Protein AF-A0AAV5NZF9-F1 (afdb_monomer)

Secondary structure (DSSP, 8-state):
---------------------------HHHHHHHHHHHHHHHHHHHHHHHHHHHHHHTTTSS---HHHHHHHHHHHHHHHHHHHHHHHHHHHHTT--S--HHHHHHHHHHHHHHHHHHHHHHHHHH--TTS---HHHHHHHHHHHHHHHHHHHHHHHHHHHHHHHHHHHHHTT--

Nearest PDB structures (foldseek):
  1i6z-assembly1_A  TM=3.690E-01  e=2.257E+00  Mus musculus
  6ixe-assembly1_A  TM=2.638E-01  e=2.014E+00  Homo sapiens
  6ixf-assembly1_A  TM=2.505E-01  e=5.611E+00  Homo sapiens

Sequence (175 aa):
MGDETNGSQNRKQKKGTPILRRYRGNSLPLLYKVILIYGVTLLVLVSLGRYFVAERGQDTQDSLPVLDLKVSLAGKMATNRARLQLMKSKLIAVEWRAHNRRYQTLLDQIDEKIDYYDMSIDEIKNINVLGSYTPEEMKALRAALNESLRSEVEYEDILNEYQMLVLKLMLNVDR

Mean predicted aligned error: 17.25 Å

Foldseek 3Di:
DDDDDDDDDDDDDDDDDDDDPPPDDDCVVVVVVVVVVVVVVVVVVVVVVVVVCVVVVVVPPPADQLVVLLVLLLVLLVVLLVLLVVLLVLLVVLVPPDDPPVSVVSNVVSVVSNVVSVVVSVVSVPPDSVDPDDPVRSVVSRVVSVVSSVVSVVCVVVSVVVSVVSVVVSVVVVD

pLDDT: mean 73.99, std 18.87, range [31.34, 94.88]

Solvent-accessible surface area (backbone atoms only — not comparable to full-atom values): 10575 Å² total; per-residue (Å²): 140,83,82,88,80,86,79,88,87,89,79,88,81,94,83,89,80,82,88,80,83,78,82,76,88,76,57,68,70,54,52,52,52,52,54,49,53,52,50,52,52,49,51,50,51,51,50,50,51,51,47,54,47,50,68,56,39,73,79,60,74,87,63,77,54,61,67,57,42,43,52,50,36,40,53,49,48,51,50,54,39,52,51,47,52,53,50,51,51,53,57,57,74,63,60,68,75,82,82,56,64,69,56,55,52,50,50,52,53,48,49,55,51,39,55,50,39,58,53,50,40,51,54,53,70,65,59,63,87,86,53,96,65,53,75,66,55,50,50,52,51,40,51,53,46,50,52,52,39,50,51,58,56,60,45,47,60,52,51,52,52,51,50,51,50,52,51,49,62,62,58,65,68,82,113

Organism: NCBI:txid104609

Structure (mmCIF, N/CA/C/O backbone):
data_AF-A0AAV5NZF9-F1
#
_entry.id   AF-A0AAV5NZF9-F1
#
loop_
_atom_site.group_PDB
_atom_site.id
_atom_site.type_symbol
_atom_site.label_atom_id
_atom_site.label_alt_id
_atom_site.label_comp_id
_atom_site.label_asym_id
_atom_site.label_entity_id
_atom_site.label_seq_id
_atom_site.pdbx_PDB_ins_code
_atom_site.Cartn_x
_atom_site.Cartn_y
_atom_site.Cartn_z
_atom_site.occupancy
_atom_site.B_iso_or_equiv
_atom_site.auth_seq_id
_atom_site.auth_comp_id
_atom_site.auth_asym_id
_atom_site.auth_atom_id
_atom_site.pdbx_PDB_model_num
ATOM 1 N N . MET A 1 1 ? -77.909 47.775 108.881 1.00 38.50 1 MET A N 1
ATOM 2 C CA . MET A 1 1 ? -77.822 46.756 107.812 1.00 38.50 1 MET A CA 1
ATOM 3 C C . MET A 1 1 ? -78.037 47.495 106.503 1.00 38.50 1 MET A C 1
ATOM 5 O O . MET A 1 1 ? -79.149 47.932 106.279 1.00 38.50 1 MET A O 1
ATOM 9 N N . GLY A 1 2 ? -77.050 47.793 105.673 1.00 37.19 2 GLY A N 1
ATOM 10 C CA . GLY A 1 2 ? -75.672 47.318 105.596 1.00 37.19 2 GLY A CA 1
ATOM 11 C C . GLY A 1 2 ? -75.266 47.386 104.123 1.00 37.19 2 GLY A C 1
ATOM 12 O O . GLY A 1 2 ? -75.527 46.440 103.397 1.00 37.19 2 GLY A O 1
ATOM 13 N N . ASP A 1 3 ? -74.712 48.541 103.764 1.00 33.53 3 ASP A N 1
ATOM 14 C CA . ASP A 1 3 ? -73.947 48.950 102.580 1.00 33.53 3 ASP A CA 1
ATOM 15 C C . ASP A 1 3 ? -74.489 48.900 101.139 1.00 33.53 3 ASP A C 1
ATOM 17 O O . ASP A 1 3 ? -74.788 47.873 100.532 1.00 33.53 3 ASP A O 1
ATOM 21 N N . GLU A 1 4 ? -74.461 50.117 100.590 1.00 42.12 4 GLU A N 1
ATOM 22 C CA . GLU A 1 4 ? -74.357 50.541 99.204 1.00 42.12 4 GLU A CA 1
ATOM 23 C C . GLU A 1 4 ? -72.967 50.209 98.620 1.00 42.12 4 GLU A C 1
ATOM 25 O O . GLU A 1 4 ? -71.957 50.287 99.313 1.00 42.12 4 GLU A O 1
ATOM 30 N N . THR A 1 5 ? -72.888 49.931 97.315 1.00 38.53 5 THR A N 1
ATOM 31 C CA . THR A 1 5 ? -72.182 50.753 96.299 1.00 38.53 5 THR A CA 1
ATOM 32 C C . THR A 1 5 ? -71.803 49.941 95.052 1.00 38.53 5 THR A C 1
ATOM 34 O O . THR A 1 5 ? -71.210 48.876 95.140 1.00 38.53 5 THR A O 1
ATOM 37 N N . ASN A 1 6 ? -72.147 50.527 93.894 1.00 32.97 6 ASN A N 1
ATOM 38 C CA . ASN A 1 6 ? -71.372 50.662 92.646 1.00 32.97 6 ASN A CA 1
ATOM 39 C C . ASN A 1 6 ? -70.710 49.411 92.025 1.00 32.97 6 ASN A C 1
ATOM 41 O O . ASN A 1 6 ? -69.975 48.673 92.651 1.00 32.97 6 ASN A O 1
ATOM 45 N N . GLY A 1 7 ? -70.783 49.144 90.726 1.00 31.34 7 GLY A N 1
ATOM 46 C CA . GLY A 1 7 ? -71.140 49.981 89.595 1.00 31.34 7 GLY A CA 1
ATOM 47 C C . GLY A 1 7 ? -70.378 49.474 88.362 1.00 31.34 7 GLY A C 1
ATOM 48 O O . GLY A 1 7 ? -69.175 49.282 88.415 1.00 31.34 7 GLY A O 1
ATOM 49 N N . SER A 1 8 ? -71.114 49.296 87.264 1.00 36.28 8 SER A N 1
ATOM 50 C CA . SER A 1 8 ? -70.722 49.520 85.862 1.00 36.28 8 SER A CA 1
ATOM 51 C C . SER A 1 8 ? -69.544 48.768 85.190 1.00 36.28 8 SER A C 1
ATOM 53 O O . SER A 1 8 ? -68.394 48.814 85.598 1.00 36.28 8 SER A O 1
ATOM 55 N N . GLN A 1 9 ? -69.879 48.271 83.988 1.00 37.03 9 GLN A N 1
ATOM 56 C CA . GLN A 1 9 ? -69.046 47.943 82.813 1.00 37.03 9 GLN A CA 1
ATOM 57 C C . GLN A 1 9 ? -68.316 46.592 82.764 1.00 37.03 9 GLN A C 1
ATOM 59 O O . GLN A 1 9 ? -67.135 46.480 83.066 1.00 37.03 9 GLN A O 1
ATOM 64 N N . ASN A 1 10 ? -68.984 45.587 82.181 1.00 34.16 10 ASN A N 1
ATOM 65 C CA . ASN A 1 10 ? -68.339 44.361 81.707 1.00 34.16 10 ASN A CA 1
ATOM 66 C C . ASN A 1 10 ? -68.467 44.268 80.174 1.00 34.16 10 ASN A C 1
ATOM 68 O O . ASN A 1 10 ? -69.551 44.047 79.631 1.00 34.16 10 ASN A O 1
ATOM 72 N N . ARG A 1 11 ? -67.364 44.519 79.456 1.00 36.69 11 ARG A N 1
ATOM 73 C CA . ARG A 1 11 ? -67.306 44.580 77.986 1.00 36.69 11 ARG A CA 1
ATOM 74 C C . ARG A 1 11 ? -66.316 43.532 77.463 1.00 36.69 11 ARG A C 1
ATOM 76 O O . ARG A 1 11 ? -65.128 43.695 77.683 1.00 36.69 11 ARG A O 1
ATOM 83 N N . LYS A 1 12 ? -66.832 42.590 76.647 1.00 39.41 12 LYS A N 1
ATOM 84 C CA . LYS A 1 12 ? -66.149 41.814 75.571 1.00 39.41 12 LYS A CA 1
ATOM 85 C C . LYS A 1 12 ? -65.027 40.858 76.055 1.00 39.41 12 LYS A C 1
ATOM 87 O O . LYS A 1 12 ? -64.111 41.270 76.732 1.00 39.41 12 LYS A O 1
ATOM 92 N N . GLN A 1 13 ? -64.971 39.569 75.708 1.00 37.31 13 GLN A N 1
ATOM 93 C CA . GLN A 1 13 ? -64.860 39.007 74.357 1.00 37.31 13 GLN A CA 1
ATOM 94 C C . GLN A 1 13 ? -64.845 37.461 74.453 1.00 37.31 13 GLN A C 1
ATOM 96 O O . GLN A 1 13 ? -64.130 36.898 75.276 1.00 37.31 13 GLN A O 1
ATOM 101 N N . LYS A 1 14 ? -65.588 36.771 73.576 1.00 47.78 14 LYS A N 1
ATOM 102 C CA . LYS A 1 14 ? -65.471 35.323 73.307 1.00 47.78 14 LYS A CA 1
ATOM 103 C C . LYS A 1 14 ? -64.068 34.986 72.782 1.00 47.78 14 LYS A C 1
ATOM 105 O O . LYS A 1 14 ? -63.654 35.634 71.823 1.00 47.78 14 LYS A O 1
ATOM 110 N N . LYS A 1 15 ? -63.410 33.939 73.302 1.00 40.38 15 LYS A N 1
ATOM 111 C CA . LYS A 1 15 ? -62.408 33.109 72.589 1.00 40.38 15 LYS A CA 1
ATOM 112 C C . LYS A 1 15 ? -61.975 31.910 73.444 1.00 40.38 15 LYS A C 1
ATOM 114 O O . LYS A 1 15 ? -61.612 32.093 74.598 1.00 40.38 15 LYS A O 1
ATOM 119 N N . GLY A 1 16 ? -61.970 30.711 72.857 1.00 33.97 16 GLY A N 1
ATOM 120 C CA . GLY A 1 16 ? -61.411 29.512 73.489 1.00 33.97 16 GLY A CA 1
ATOM 121 C C . GLY A 1 16 ? -61.795 28.200 72.799 1.00 33.97 16 GLY A C 1
ATOM 122 O O . GLY A 1 16 ? -62.545 27.415 73.361 1.00 33.97 16 GLY A O 1
ATOM 123 N N . THR A 1 17 ? -61.282 27.962 71.591 1.00 41.59 17 THR A N 1
ATOM 124 C CA . THR A 1 17 ? -61.258 26.654 70.896 1.00 41.59 17 THR A CA 1
ATOM 125 C C . THR A 1 17 ? -59.810 26.350 70.454 1.00 41.59 17 THR A C 1
ATOM 127 O O . THR A 1 17 ? -58.981 27.261 70.457 1.00 41.59 17 THR A O 1
ATOM 130 N N . PRO A 1 18 ? -59.444 25.077 70.205 1.00 46.81 18 PRO A N 1
ATOM 131 C CA . PRO A 1 18 ? -58.384 24.408 70.962 1.00 46.81 18 PRO A CA 1
ATOM 132 C C . PRO A 1 18 ? -56.968 24.472 70.360 1.00 46.81 18 PRO A C 1
ATOM 134 O O . PRO A 1 18 ? -56.766 24.581 69.157 1.00 46.81 18 PRO A O 1
ATOM 137 N N . ILE A 1 19 ? -56.001 24.353 71.275 1.00 49.16 19 ILE A N 1
ATOM 138 C CA . ILE A 1 19 ? -54.644 23.777 71.194 1.00 49.16 19 ILE A CA 1
ATOM 139 C C . ILE A 1 19 ? -54.083 23.540 69.775 1.00 49.16 19 ILE A C 1
ATOM 141 O O . ILE A 1 19 ? -54.213 22.463 69.194 1.00 49.16 19 ILE A O 1
ATOM 145 N N . LEU A 1 20 ? -53.310 24.514 69.286 1.00 40.50 20 LEU A N 1
ATOM 146 C CA . LEU A 1 20 ? -52.296 24.305 68.251 1.00 40.50 20 LEU A CA 1
ATOM 147 C C . LEU A 1 20 ? -51.091 23.570 68.859 1.00 40.50 20 LEU A C 1
ATOM 149 O O . LEU A 1 20 ? -50.318 24.146 69.630 1.00 40.50 20 LEU A O 1
ATOM 153 N N . ARG A 1 21 ? -50.895 22.302 68.475 1.00 43.53 21 ARG A N 1
ATOM 154 C CA . ARG A 1 21 ? -49.608 21.607 68.627 1.00 43.53 21 ARG A CA 1
ATOM 155 C C . ARG A 1 21 ? -48.539 22.400 67.873 1.00 43.53 21 ARG A C 1
ATOM 157 O O . ARG A 1 21 ? -48.476 22.364 66.648 1.00 43.53 21 ARG A O 1
ATOM 164 N N . ARG A 1 22 ? -47.664 23.086 68.608 1.00 40.59 22 ARG A N 1
ATOM 165 C CA . ARG A 1 22 ? -46.382 23.556 68.072 1.00 40.59 22 ARG A CA 1
ATOM 166 C C . ARG A 1 22 ? -45.517 22.334 67.763 1.00 40.59 22 ARG A C 1
ATOM 168 O O . ARG A 1 22 ? -44.971 21.721 68.676 1.00 40.59 22 ARG A O 1
ATOM 175 N N . TYR A 1 23 ? -45.381 21.999 66.483 1.00 41.06 23 TYR A N 1
ATOM 176 C CA . TYR A 1 23 ? -44.312 21.125 66.005 1.00 41.06 23 TYR A CA 1
ATOM 177 C C . TYR A 1 23 ? -43.002 21.920 66.088 1.00 41.06 23 TYR A C 1
ATOM 179 O O . TYR A 1 23 ? -42.728 22.804 65.278 1.00 41.06 23 TYR A O 1
ATOM 187 N N . ARG A 1 24 ? -42.241 21.680 67.157 1.00 42.28 24 ARG A N 1
ATOM 188 C CA . ARG A 1 24 ? -40.919 22.266 67.393 1.00 42.28 24 ARG A CA 1
ATOM 189 C C . ARG A 1 24 ? -39.928 21.557 66.465 1.00 42.28 24 ARG A C 1
ATOM 191 O O . ARG A 1 24 ? -39.859 20.331 66.462 1.00 42.28 24 ARG A O 1
ATOM 198 N N . GLY A 1 25 ? -39.239 22.333 65.630 1.00 52.91 25 GLY A N 1
ATOM 199 C CA . GLY A 1 25 ? -38.381 21.841 64.555 1.00 52.91 25 GLY A CA 1
ATOM 200 C C . GLY A 1 25 ? -37.237 20.948 65.037 1.00 52.91 25 GLY A C 1
ATOM 201 O O . GLY A 1 25 ? -36.477 21.339 65.915 1.00 52.91 25 GLY A O 1
ATOM 202 N N . ASN A 1 26 ? -37.113 19.778 64.405 1.00 49.84 26 ASN A N 1
ATOM 203 C CA . ASN A 1 26 ? -36.006 18.827 64.570 1.00 49.84 26 ASN A CA 1
ATOM 204 C C . ASN A 1 26 ? -35.483 18.287 63.214 1.00 49.84 26 ASN A C 1
ATOM 206 O O . ASN A 1 26 ? -34.750 17.302 63.179 1.00 49.84 26 ASN A O 1
ATOM 210 N N . SER A 1 27 ? -35.850 18.899 62.078 1.00 55.56 27 SER A N 1
ATOM 211 C CA . SER A 1 27 ? -35.559 18.376 60.727 1.00 55.56 27 SER A CA 1
ATOM 212 C C . SER A 1 27 ? -34.232 18.843 60.112 1.00 55.56 27 SER A C 1
ATOM 214 O O . SER A 1 27 ? -33.746 18.203 59.183 1.00 55.56 27 SER A O 1
ATOM 216 N N . LEU A 1 28 ? -33.611 19.907 60.632 1.00 55.53 28 LEU A N 1
ATOM 217 C CA . LEU A 1 28 ? -32.326 20.434 60.144 1.00 55.53 28 LEU A CA 1
ATOM 218 C C . LEU A 1 28 ? -31.163 19.415 60.173 1.00 55.53 28 LEU A C 1
ATOM 220 O O . LEU A 1 28 ? -30.485 19.279 59.153 1.00 55.53 28 LEU A O 1
ATOM 224 N N . PRO A 1 29 ? -30.930 18.645 61.259 1.00 65.06 29 PRO A N 1
ATOM 225 C CA . PRO A 1 29 ? -29.827 17.680 61.284 1.00 65.06 29 PRO A CA 1
ATOM 226 C C . PRO A 1 29 ? -30.087 16.451 60.399 1.00 65.06 29 PRO A C 1
ATOM 228 O O . PRO A 1 29 ? -29.142 15.805 59.952 1.00 65.06 29 PRO A O 1
ATOM 231 N N . LEU A 1 30 ? -31.354 16.123 60.130 1.00 67.19 30 LEU A N 1
ATOM 232 C CA . LEU A 1 30 ? -31.745 15.020 59.247 1.00 67.19 30 LEU A CA 1
ATOM 233 C C . LEU A 1 30 ? -31.556 15.393 57.774 1.00 67.19 30 LEU A C 1
ATOM 235 O O . LEU A 1 30 ? -30.960 14.622 57.029 1.00 67.19 30 LEU A O 1
ATOM 239 N N . LEU A 1 31 ? -31.975 16.597 57.376 1.00 72.69 31 LEU A N 1
ATOM 240 C CA . LEU A 1 31 ? -31.772 17.122 56.023 1.00 72.69 31 LEU A CA 1
ATOM 241 C C . LEU A 1 31 ? -30.288 17.186 55.648 1.00 72.69 31 LEU A C 1
ATOM 243 O O . LEU A 1 31 ? -29.913 16.738 54.569 1.00 72.69 31 LEU A O 1
ATOM 247 N N . TYR A 1 32 ? -29.435 17.663 56.559 1.00 76.75 32 TYR A N 1
ATOM 248 C CA . TYR A 1 32 ? -27.990 17.712 56.330 1.00 76.75 32 TYR A CA 1
ATOM 249 C C . TYR A 1 32 ? -27.381 16.318 56.116 1.00 76.75 32 TYR A C 1
ATOM 251 O O . TYR A 1 32 ? -26.610 16.122 55.180 1.00 76.75 32 TYR A O 1
ATOM 259 N N . LYS A 1 33 ? -27.772 15.321 56.923 1.00 77.75 33 LYS A N 1
ATOM 260 C CA . LYS A 1 33 ? -27.321 13.928 56.750 1.00 77.75 33 LYS A CA 1
ATOM 261 C C . LYS A 1 33 ? -27.752 13.347 55.406 1.00 77.75 33 LYS A C 1
ATOM 263 O O . LYS A 1 33 ? -26.959 12.677 54.755 1.00 77.75 33 LYS A O 1
ATOM 268 N N . VAL A 1 34 ? -28.984 13.625 54.985 1.00 81.62 34 VAL A N 1
ATOM 269 C CA . VAL A 1 34 ? -29.518 13.164 53.698 1.00 81.62 34 VAL A CA 1
ATOM 270 C C . VAL A 1 34 ? -28.737 13.784 52.536 1.00 81.62 34 VAL A C 1
ATOM 272 O O . VAL A 1 34 ? -28.271 13.056 51.664 1.00 81.62 34 VAL A O 1
ATOM 275 N N . ILE A 1 35 ? -28.511 15.101 52.557 1.00 82.81 35 ILE A N 1
ATOM 276 C CA . ILE A 1 35 ? -27.721 15.804 51.532 1.00 82.81 35 ILE A CA 1
ATOM 277 C C . ILE A 1 35 ? -26.289 15.259 51.473 1.00 82.81 35 ILE A C 1
ATOM 279 O O . ILE A 1 35 ? -25.756 15.061 50.385 1.00 82.81 35 ILE A O 1
ATOM 283 N N . LEU A 1 36 ? -25.679 14.969 52.623 1.00 83.69 36 LEU A N 1
ATOM 284 C CA . LEU A 1 36 ? -24.318 14.441 52.693 1.00 83.69 36 LEU A CA 1
ATOM 285 C C . LEU A 1 36 ? -24.227 13.030 52.091 1.00 83.69 36 LEU A C 1
ATOM 287 O O . LEU A 1 36 ? -23.329 12.767 51.296 1.00 83.69 36 LEU A O 1
ATOM 291 N N . ILE A 1 37 ? -25.189 12.148 52.382 1.00 84.44 37 ILE A N 1
ATOM 292 C CA . ILE A 1 37 ? -25.247 10.797 51.795 1.00 84.44 37 ILE A CA 1
ATOM 293 C C . ILE A 1 37 ? -25.433 10.867 50.273 1.00 84.44 37 ILE A C 1
ATOM 295 O O . ILE A 1 37 ? -24.728 10.177 49.532 1.00 84.44 37 ILE A O 1
ATOM 299 N N . TYR A 1 38 ? -26.336 11.723 49.787 1.00 85.81 38 TYR A N 1
ATOM 300 C CA . TYR A 1 38 ? -26.537 11.907 48.347 1.00 85.81 38 TYR A CA 1
ATOM 301 C C . TYR A 1 38 ? -25.319 12.539 47.661 1.00 85.81 38 TYR A C 1
ATOM 303 O O . TYR A 1 38 ? -24.946 12.123 46.570 1.00 85.81 38 TYR A O 1
ATOM 311 N N . GLY A 1 39 ? -24.646 13.489 48.311 1.00 85.56 39 GLY A N 1
ATOM 312 C CA . GLY A 1 39 ? -23.420 14.094 47.791 1.00 85.56 39 GLY A CA 1
ATOM 313 C C . GLY A 1 39 ? -22.277 13.086 47.667 1.00 85.56 39 GLY A C 1
ATOM 314 O O . GLY A 1 39 ? -21.612 13.032 46.635 1.00 85.56 39 GLY A O 1
ATOM 315 N N . VAL A 1 40 ? -22.084 12.239 48.684 1.00 85.94 40 VAL A N 1
ATOM 316 C CA . VAL A 1 40 ? -21.053 11.189 48.668 1.00 85.94 40 VAL A CA 1
ATOM 317 C C . VAL A 1 40 ? -21.365 10.126 47.615 1.00 85.94 40 VAL A C 1
ATOM 319 O O . VAL A 1 40 ? -20.484 9.754 46.847 1.00 85.94 40 VAL A O 1
ATOM 322 N N . THR A 1 41 ? -22.614 9.667 47.519 1.00 84.00 41 THR A N 1
ATOM 323 C CA . THR A 1 41 ? -23.008 8.681 46.495 1.00 84.00 41 THR A CA 1
ATOM 324 C C . THR A 1 41 ? -22.869 9.229 45.077 1.00 84.00 41 THR A C 1
ATOM 326 O O . THR A 1 41 ? -22.395 8.514 44.196 1.00 84.00 41 THR A O 1
ATOM 329 N N . LEU A 1 42 ? -23.183 10.508 44.852 1.00 86.19 42 LEU A N 1
ATOM 330 C CA . LEU A 1 42 ? -22.963 11.166 43.566 1.00 86.19 42 LEU A CA 1
ATOM 331 C C . LEU A 1 42 ? -21.468 11.276 43.233 1.00 86.19 42 LEU A C 1
ATOM 333 O O . LEU A 1 42 ? -21.076 10.997 42.105 1.00 86.19 42 LEU A O 1
ATOM 337 N N . LEU A 1 43 ? -20.620 11.610 44.211 1.00 85.81 43 LEU A N 1
ATOM 338 C CA . LEU A 1 43 ? -19.163 11.628 44.038 1.00 85.81 43 LEU A CA 1
ATOM 339 C C . LEU A 1 43 ? -18.612 10.249 43.663 1.00 85.81 43 LEU A C 1
ATOM 341 O O . LEU A 1 43 ? -17.777 10.146 42.764 1.00 85.81 43 LEU A O 1
ATOM 345 N N . VAL A 1 44 ? -19.106 9.189 44.307 1.00 85.69 44 VAL A N 1
ATOM 346 C CA . VAL A 1 44 ? -18.731 7.804 43.989 1.00 85.69 44 VAL A CA 1
ATOM 347 C C . VAL A 1 44 ? -19.176 7.443 42.571 1.00 85.69 44 VAL A C 1
ATOM 349 O O . VAL A 1 44 ? -18.368 6.938 41.802 1.00 85.69 44 VAL A O 1
ATOM 352 N N . LEU A 1 45 ? -20.409 7.775 42.178 1.00 83.88 45 LEU A N 1
ATOM 353 C CA . LEU A 1 45 ? -20.912 7.540 40.819 1.00 83.88 45 LEU A CA 1
ATOM 354 C C . LEU A 1 45 ? -20.122 8.308 39.753 1.00 83.88 45 LEU A C 1
ATOM 356 O O . LEU A 1 45 ? -19.801 7.746 38.710 1.00 83.88 45 LEU A O 1
ATOM 360 N N . VAL A 1 46 ? -19.766 9.568 40.014 1.00 80.50 46 VAL A N 1
ATOM 361 C CA . VAL A 1 46 ? -18.927 10.370 39.110 1.00 80.50 46 VAL A CA 1
ATOM 362 C C . VAL A 1 46 ? -17.522 9.778 39.014 1.00 80.50 46 VAL A C 1
ATOM 364 O O . VAL A 1 46 ? -16.972 9.704 37.918 1.00 80.50 46 VAL A O 1
ATOM 367 N N . SER A 1 47 ? -16.957 9.311 40.128 1.00 80.62 47 SER A N 1
ATOM 368 C CA . SER A 1 47 ? -15.634 8.679 40.158 1.00 80.62 47 SER A CA 1
ATOM 369 C C . SER A 1 47 ? -15.631 7.346 39.411 1.00 80.62 47 SER A C 1
ATOM 371 O O . SER A 1 47 ? -14.743 7.121 38.597 1.00 80.62 47 SER A O 1
ATOM 373 N N . LEU A 1 48 ? -16.655 6.506 39.597 1.00 79.94 48 LEU A N 1
ATOM 374 C CA . LEU A 1 48 ? -16.835 5.273 38.825 1.00 79.94 48 LEU A CA 1
ATOM 375 C C . LEU A 1 48 ? -17.069 5.559 37.342 1.00 79.94 48 LEU A C 1
ATOM 377 O O . LEU A 1 48 ? -16.495 4.878 36.503 1.00 79.94 48 LEU A O 1
ATOM 381 N N . GLY A 1 49 ? -17.867 6.573 37.002 1.00 69.25 49 GLY A N 1
ATOM 382 C CA . GLY A 1 49 ? -18.078 6.986 35.616 1.00 69.25 49 GLY A CA 1
ATOM 383 C C . GLY A 1 49 ? -16.783 7.462 34.959 1.00 69.25 49 GLY A C 1
ATOM 384 O O . GLY A 1 49 ? -16.485 7.072 33.836 1.00 69.25 49 GLY A O 1
ATOM 385 N N . ARG A 1 50 ? -15.967 8.247 35.673 1.00 70.94 50 ARG A N 1
ATOM 386 C CA . ARG A 1 50 ? -14.637 8.675 35.211 1.00 70.94 50 ARG A CA 1
ATOM 387 C C . ARG A 1 50 ? -13.660 7.511 35.107 1.00 70.94 50 ARG A C 1
ATOM 389 O O . ARG A 1 50 ? -12.905 7.482 34.147 1.00 70.94 50 ARG A O 1
ATOM 396 N N . TYR A 1 51 ? -13.701 6.564 36.040 1.00 73.19 51 TYR A N 1
ATOM 397 C CA . TYR A 1 51 ? -12.885 5.353 36.005 1.00 73.19 51 TYR A CA 1
ATOM 398 C C . TYR A 1 51 ? -13.252 4.476 34.802 1.00 73.19 51 TYR A C 1
ATOM 400 O O . TYR A 1 51 ? -12.383 4.178 33.998 1.00 73.19 51 TYR A O 1
ATOM 408 N N . PHE A 1 52 ? -14.541 4.197 34.576 1.00 65.94 52 PHE A N 1
ATOM 409 C CA . PHE A 1 52 ? -15.010 3.466 33.392 1.00 65.94 52 PHE A CA 1
ATOM 410 C C . PHE A 1 52 ? -14.698 4.188 32.077 1.00 65.94 52 PHE A C 1
ATOM 412 O O . PHE A 1 52 ? -14.398 3.536 31.082 1.00 65.94 52 PHE A O 1
ATOM 419 N N . VAL A 1 53 ? -14.781 5.522 32.046 1.00 62.53 53 VAL A N 1
ATOM 420 C CA . VAL A 1 53 ? -14.428 6.320 30.861 1.00 62.53 53 VAL A CA 1
ATOM 421 C C . VAL A 1 53 ? -12.918 6.367 30.643 1.00 62.53 53 VAL A C 1
ATOM 423 O O . VAL A 1 53 ? -12.497 6.354 29.498 1.00 62.53 53 VAL A O 1
ATOM 426 N N . ALA A 1 54 ? -12.095 6.394 31.691 1.00 60.03 54 ALA A N 1
ATOM 427 C CA . ALA A 1 54 ? -10.641 6.323 31.55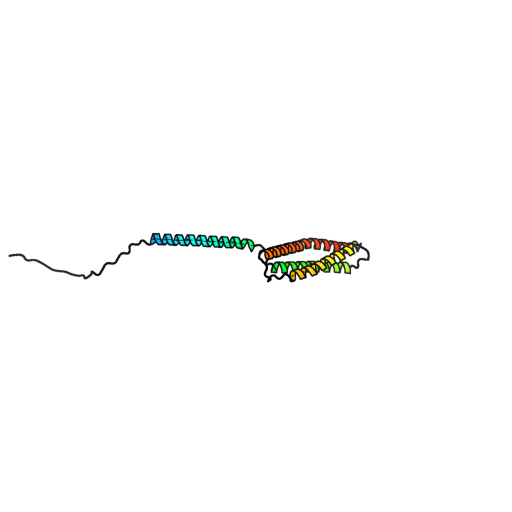7 1.00 60.03 54 ALA A CA 1
ATOM 428 C C . ALA A 1 54 ? -10.196 4.923 31.105 1.00 60.03 54 ALA A C 1
ATOM 430 O O . ALA A 1 54 ? -9.428 4.800 30.156 1.00 60.03 54 ALA A O 1
ATOM 431 N N . GLU A 1 55 ? -10.763 3.880 31.712 1.00 56.66 55 GLU A N 1
ATOM 432 C CA . GLU A 1 55 ? -10.454 2.479 31.425 1.00 56.66 55 GLU A CA 1
ATOM 433 C C . GLU A 1 55 ? -10.956 2.046 30.036 1.00 56.66 55 GLU A C 1
ATOM 435 O O . GLU A 1 55 ? -10.259 1.321 29.338 1.00 56.66 55 GLU A O 1
ATOM 440 N N . ARG A 1 56 ? -12.111 2.549 29.564 1.00 52.56 56 ARG A N 1
ATOM 441 C CA . ARG A 1 56 ? -12.573 2.328 28.173 1.00 52.56 56 ARG A CA 1
ATOM 442 C C . ARG A 1 56 ? -12.026 3.336 27.160 1.00 52.56 56 ARG A C 1
ATOM 444 O O . ARG A 1 56 ? -11.983 3.036 25.967 1.00 52.56 56 ARG A O 1
ATOM 451 N N . GLY A 1 57 ? -11.653 4.531 27.609 1.00 46.25 57 GLY A N 1
ATOM 452 C CA . GLY A 1 57 ? -11.146 5.611 26.762 1.00 46.25 57 GLY A CA 1
ATOM 453 C C . GLY A 1 57 ? -9.726 5.347 26.283 1.00 46.25 57 GLY A C 1
ATOM 454 O O . GLY A 1 57 ? -9.435 5.577 25.115 1.00 46.25 57 GLY A O 1
ATOM 455 N N . GLN A 1 58 ? -8.870 4.760 27.124 1.00 43.06 58 GLN A N 1
ATOM 456 C CA . GLN A 1 58 ? -7.500 4.411 26.727 1.00 43.06 58 GLN A CA 1
ATOM 457 C C . GLN A 1 58 ? -7.422 3.370 25.598 1.00 43.06 58 GLN A C 1
ATOM 459 O O . GLN A 1 58 ? -6.473 3.410 24.822 1.00 43.06 58 GLN A O 1
ATOM 464 N N . ASP A 1 59 ? -8.431 2.512 25.423 1.00 48.72 59 ASP A N 1
ATOM 465 C CA . ASP A 1 59 ? -8.467 1.546 24.312 1.00 48.72 59 ASP A CA 1
ATOM 466 C C . ASP A 1 59 ? -9.066 2.105 23.005 1.00 48.72 59 ASP A C 1
ATOM 468 O O . ASP A 1 59 ? -8.950 1.480 21.946 1.00 48.72 59 ASP A O 1
ATOM 472 N N . THR A 1 60 ? -9.713 3.275 23.041 1.00 47.03 60 THR A N 1
ATOM 473 C CA . THR A 1 60 ? -10.424 3.839 21.877 1.00 47.03 60 THR A CA 1
ATOM 474 C C . THR A 1 60 ? -9.816 5.118 21.307 1.00 47.03 60 THR A C 1
ATOM 476 O O . THR A 1 60 ? -10.178 5.484 20.191 1.00 47.03 60 THR A O 1
ATOM 479 N N . GLN A 1 61 ? -8.893 5.789 22.005 1.00 41.91 61 GLN A N 1
ATOM 480 C CA . GLN A 1 61 ? -8.547 7.176 21.666 1.00 41.91 61 GLN A CA 1
ATOM 481 C C . GLN A 1 61 ? -7.440 7.371 20.613 1.00 41.91 61 GLN A C 1
ATOM 483 O O . GLN A 1 61 ? -7.446 8.411 19.963 1.00 41.91 61 GLN A O 1
ATOM 488 N N . ASP A 1 62 ? -6.574 6.383 20.353 1.00 47.22 62 ASP A N 1
ATOM 489 C CA . ASP A 1 62 ? -5.367 6.604 19.524 1.00 47.22 62 ASP A CA 1
ATOM 490 C C . ASP A 1 62 ? -5.316 5.829 18.197 1.00 47.22 62 ASP A C 1
ATOM 492 O O . ASP A 1 62 ? -4.265 5.738 17.563 1.00 47.22 62 ASP A O 1
ATOM 496 N N . SER A 1 63 ? -6.422 5.247 17.727 1.00 54.72 63 SER A N 1
ATOM 497 C CA . SER A 1 63 ? -6.357 4.424 16.513 1.00 54.72 63 SER A CA 1
ATOM 498 C C . SER A 1 63 ? -7.542 4.626 15.579 1.00 54.72 63 SER A C 1
ATOM 500 O O . SER A 1 63 ? -8.697 4.533 15.994 1.00 54.72 63 SER A O 1
ATOM 502 N N . LEU A 1 64 ? -7.232 4.905 14.308 1.00 60.72 64 LEU A N 1
ATOM 503 C CA . LEU A 1 64 ? -8.215 4.984 13.232 1.00 60.72 64 LEU A CA 1
A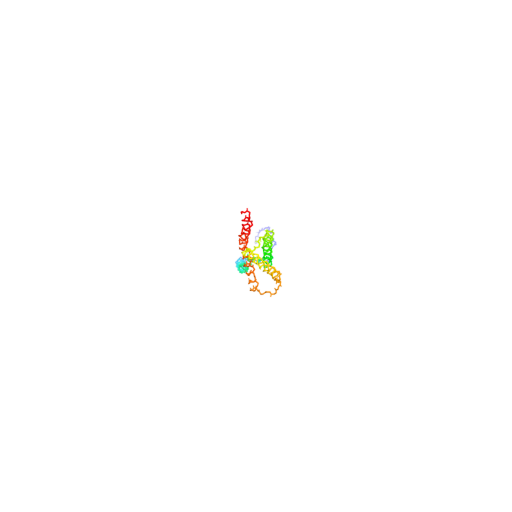TOM 504 C C . LEU A 1 64 ? -9.071 3.704 13.203 1.00 60.72 64 LEU A C 1
ATOM 506 O O . LEU A 1 64 ? -8.550 2.604 13.446 1.00 60.72 64 LEU A O 1
ATOM 510 N N . PRO A 1 65 ? -10.371 3.817 12.881 1.00 77.62 65 PRO A N 1
ATOM 511 C CA . PRO A 1 65 ? -11.210 2.662 12.603 1.00 77.62 65 PRO A CA 1
ATOM 512 C C . PRO A 1 65 ? -10.527 1.734 11.593 1.00 77.62 65 PRO A C 1
ATOM 514 O O . PRO A 1 65 ? -9.920 2.192 10.628 1.00 77.62 65 PRO A O 1
ATOM 517 N N . VAL A 1 66 ? -10.667 0.417 11.771 1.00 82.69 66 VAL A N 1
ATOM 518 C CA . VAL A 1 66 ? -10.092 -0.588 10.849 1.00 82.69 66 VAL A CA 1
ATOM 519 C C . VAL A 1 66 ? -10.533 -0.345 9.402 1.00 82.69 66 VAL A C 1
ATOM 521 O O . VAL A 1 66 ? -9.757 -0.562 8.476 1.00 82.69 66 VAL A O 1
ATOM 524 N N . LEU A 1 67 ? -11.754 0.165 9.210 1.00 83.94 67 LEU A N 1
ATOM 525 C CA . LEU A 1 67 ? -12.258 0.570 7.901 1.00 83.94 67 LEU A CA 1
ATOM 526 C C . LEU A 1 67 ? -11.418 1.693 7.275 1.00 83.94 67 LEU A C 1
ATOM 528 O O . LEU A 1 67 ? -11.019 1.577 6.119 1.00 83.94 67 LEU A O 1
ATOM 532 N N . ASP A 1 68 ? -11.113 2.740 8.037 1.00 85.88 68 ASP A N 1
ATOM 533 C CA . ASP A 1 68 ? -10.336 3.881 7.551 1.00 85.88 68 ASP A CA 1
ATOM 534 C C . ASP A 1 68 ? -8.886 3.474 7.272 1.00 85.88 68 ASP A C 1
ATOM 536 O O . ASP A 1 68 ? -8.317 3.874 6.258 1.00 85.88 68 ASP A O 1
ATOM 540 N N . LEU A 1 69 ? -8.304 2.610 8.113 1.00 86.62 69 LEU A N 1
ATOM 541 C CA . LEU A 1 69 ? -6.967 2.051 7.885 1.00 86.62 69 LEU A CA 1
ATOM 542 C C . LEU A 1 69 ? -6.902 1.203 6.620 1.00 86.62 69 LEU A C 1
ATOM 544 O O . LEU A 1 69 ? -5.978 1.356 5.827 1.00 86.62 69 LEU A O 1
ATOM 548 N N . LYS A 1 70 ? -7.906 0.353 6.399 1.00 89.94 70 LYS A N 1
ATOM 549 C CA . LYS A 1 70 ? -8.043 -0.449 5.181 1.00 89.94 70 LYS A CA 1
ATOM 550 C C . LYS A 1 70 ? -8.105 0.440 3.936 1.00 89.94 70 LYS A C 1
ATOM 552 O O . LYS A 1 70 ? -7.391 0.184 2.969 1.00 89.94 70 LYS A O 1
ATOM 557 N N . VAL A 1 71 ? -8.942 1.480 3.955 1.00 89.38 71 VAL A N 1
ATOM 558 C CA . VAL A 1 71 ? -9.086 2.415 2.826 1.00 89.38 71 VAL A CA 1
ATOM 559 C C . VAL A 1 71 ? -7.792 3.195 2.595 1.00 89.38 71 VAL A C 1
ATOM 561 O O . VAL A 1 71 ? -7.341 3.300 1.455 1.00 89.38 71 VAL A O 1
ATOM 564 N N . SER A 1 72 ? -7.174 3.696 3.665 1.00 90.00 72 SER A N 1
ATOM 565 C CA . SER A 1 72 ? -5.915 4.442 3.604 1.00 90.00 72 SER A CA 1
ATOM 566 C C . SER A 1 72 ? -4.781 3.589 3.031 1.00 90.00 72 SER A C 1
ATOM 568 O O . SER A 1 72 ? -4.115 4.007 2.084 1.00 90.00 72 SER A O 1
ATOM 570 N N . LEU A 1 73 ? -4.615 2.358 3.527 1.00 92.31 73 LEU A N 1
ATOM 571 C CA . LEU A 1 73 ? -3.601 1.420 3.050 1.00 92.31 73 LEU A CA 1
ATOM 572 C C . LEU A 1 73 ? -3.801 1.067 1.576 1.00 92.31 73 LEU A C 1
ATOM 574 O O . LEU A 1 73 ? -2.869 1.201 0.787 1.00 92.31 73 LEU A 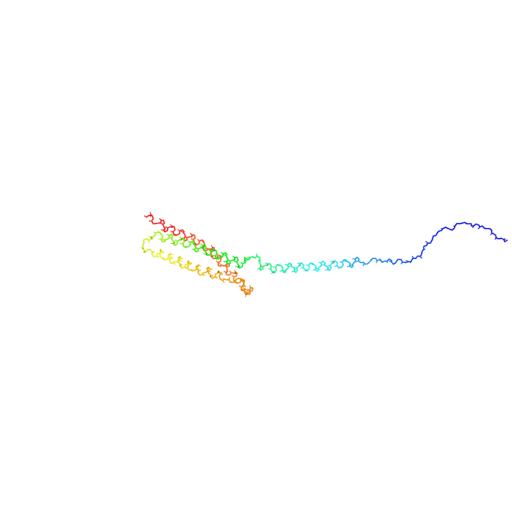O 1
ATOM 578 N N . ALA A 1 74 ? -5.020 0.686 1.185 1.00 91.62 74 ALA A N 1
ATOM 579 C CA . ALA A 1 74 ? -5.325 0.365 -0.206 1.00 91.62 74 ALA A CA 1
ATOM 580 C C . ALA A 1 74 ? -5.080 1.566 -1.135 1.00 91.62 74 ALA A C 1
ATOM 582 O O . ALA A 1 74 ? -4.510 1.407 -2.214 1.00 91.62 74 ALA A O 1
ATOM 583 N N . GLY A 1 75 ? -5.461 2.776 -0.710 1.00 91.19 75 GLY A N 1
ATOM 584 C CA . GLY A 1 75 ? -5.197 4.007 -1.456 1.00 91.19 75 GLY A CA 1
ATOM 585 C C . GLY A 1 75 ? -3.702 4.302 -1.598 1.00 91.19 75 GLY A C 1
ATOM 586 O O . GLY A 1 75 ? -3.240 4.684 -2.679 1.00 91.19 75 GLY A O 1
ATOM 587 N N . LYS A 1 76 ? -2.927 4.078 -0.532 1.00 92.75 76 LYS A N 1
ATOM 588 C CA . LYS A 1 76 ? -1.476 4.272 -0.535 1.00 92.75 76 LYS A CA 1
ATOM 589 C C . LYS A 1 76 ? -0.778 3.293 -1.473 1.00 92.75 76 LYS A C 1
ATOM 591 O O . LYS A 1 76 ? -0.043 3.723 -2.361 1.00 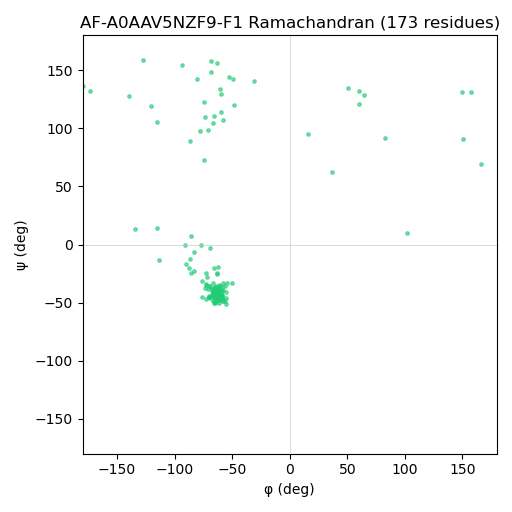92.75 76 LYS A O 1
ATOM 596 N N . MET A 1 77 ? -1.089 2.007 -1.347 1.00 93.12 77 MET A N 1
ATOM 597 C CA . MET A 1 77 ? -0.572 0.958 -2.224 1.00 93.12 77 MET A CA 1
ATOM 598 C C . MET A 1 77 ? -0.942 1.212 -3.688 1.00 93.12 77 MET A C 1
ATOM 600 O O . MET A 1 77 ? -0.081 1.128 -4.559 1.00 93.12 77 MET A O 1
ATOM 604 N N . ALA A 1 78 ? -2.187 1.613 -3.975 1.00 92.75 78 ALA A N 1
ATOM 605 C CA . ALA A 1 78 ? -2.615 1.949 -5.335 1.00 92.75 78 ALA A CA 1
ATOM 606 C C . ALA A 1 78 ? -1.818 3.125 -5.924 1.00 92.75 78 ALA A C 1
ATOM 608 O O . ALA A 1 78 ? -1.447 3.107 -7.101 1.00 92.75 78 ALA A O 1
ATOM 609 N N . THR A 1 79 ? -1.512 4.130 -5.101 1.00 93.06 79 THR A N 1
ATOM 610 C CA . THR A 1 79 ? -0.692 5.278 -5.505 1.00 93.06 79 THR A CA 1
ATOM 611 C C . THR A 1 79 ? 0.748 4.848 -5.795 1.00 93.06 79 THR A C 1
ATOM 613 O O . THR A 1 79 ? 1.275 5.159 -6.864 1.00 93.06 79 THR A O 1
ATOM 616 N N . ASN A 1 80 ? 1.369 4.080 -4.896 1.00 92.44 80 ASN A N 1
ATOM 617 C CA . ASN A 1 80 ? 2.724 3.547 -5.069 1.00 92.44 80 ASN A CA 1
ATOM 618 C C . ASN A 1 80 ? 2.827 2.659 -6.321 1.00 92.44 80 ASN A C 1
ATOM 620 O O . ASN A 1 80 ? 3.728 2.837 -7.144 1.00 92.44 80 ASN A O 1
ATOM 624 N N . ARG A 1 81 ? 1.840 1.789 -6.539 1.00 94.38 81 ARG A N 1
ATOM 625 C CA . ARG A 1 81 ? 1.711 0.947 -7.734 1.00 94.38 81 ARG A CA 1
ATOM 626 C C . ARG A 1 81 ? 1.604 1.766 -9.022 1.00 94.38 81 ARG A C 1
ATOM 628 O O . ARG A 1 81 ? 2.291 1.473 -9.998 1.00 94.38 81 ARG A O 1
ATOM 635 N N . ALA A 1 82 ? 0.804 2.834 -9.036 1.00 92.88 82 ALA A N 1
ATOM 636 C CA . ALA A 1 82 ? 0.714 3.735 -10.189 1.00 92.88 82 ALA A CA 1
ATOM 637 C C . ALA A 1 82 ? 2.045 4.454 -10.479 1.00 92.88 82 ALA A C 1
ATOM 639 O O . ALA A 1 82 ? 2.427 4.611 -11.642 1.00 92.88 82 ALA A O 1
ATOM 640 N N . ARG A 1 83 ? 2.783 4.855 -9.434 1.00 92.19 83 ARG A N 1
ATOM 641 C CA . ARG A 1 83 ? 4.120 5.453 -9.579 1.00 92.19 83 ARG A CA 1
ATOM 642 C C . ARG A 1 83 ? 5.107 4.467 -10.201 1.00 92.19 83 ARG A C 1
ATOM 644 O O . ARG A 1 83 ? 5.809 4.843 -11.137 1.00 92.19 83 ARG A O 1
ATOM 651 N N . LEU A 1 84 ? 5.122 3.219 -9.734 1.00 92.62 84 LEU A N 1
ATOM 652 C CA . LEU A 1 84 ? 5.947 2.150 -10.304 1.00 92.62 84 LEU A CA 1
ATOM 653 C C . LEU A 1 84 ? 5.611 1.890 -11.777 1.00 92.62 84 LEU A C 1
ATOM 655 O O . LEU A 1 84 ? 6.514 1.864 -12.611 1.00 92.62 84 LEU A O 1
ATOM 659 N N . GLN A 1 85 ? 4.323 1.816 -12.125 1.00 93.44 85 GLN A N 1
ATOM 660 C CA . GLN A 1 85 ? 3.878 1.649 -13.513 1.00 93.44 85 GLN A CA 1
ATOM 661 C C . GLN A 1 85 ? 4.379 2.785 -14.420 1.00 93.44 85 GLN A C 1
ATOM 663 O O . GLN A 1 85 ? 4.795 2.548 -15.555 1.00 93.44 85 GLN A O 1
ATOM 668 N N . LEU A 1 86 ? 4.375 4.023 -13.920 1.00 90.19 86 LEU A N 1
ATOM 669 C CA . LEU A 1 86 ? 4.882 5.182 -14.652 1.00 90.19 86 LEU A CA 1
ATOM 670 C C . LEU A 1 86 ? 6.412 5.161 -14.794 1.00 90.19 86 LEU A C 1
ATOM 672 O O . LEU A 1 86 ? 6.943 5.574 -15.826 1.00 90.19 86 LEU A O 1
ATOM 676 N N . MET A 1 87 ? 7.141 4.677 -13.786 1.00 87.19 87 MET A N 1
ATOM 677 C CA . MET A 1 87 ? 8.588 4.462 -13.904 1.00 87.19 87 MET A CA 1
ATOM 678 C C . MET A 1 87 ? 8.894 3.383 -14.944 1.00 87.19 87 MET A C 1
ATOM 680 O O . MET A 1 87 ? 9.727 3.615 -15.819 1.00 87.19 87 MET A O 1
ATOM 684 N N . LYS A 1 88 ? 8.166 2.260 -14.914 1.00 89.56 88 LYS A N 1
ATOM 685 C CA . LYS A 1 88 ? 8.251 1.192 -15.917 1.00 89.56 88 LYS A CA 1
ATOM 686 C C . LYS A 1 88 ? 8.016 1.730 -17.324 1.00 89.56 88 LYS A C 1
ATOM 688 O O . LYS A 1 88 ? 8.839 1.512 -18.208 1.00 89.56 88 LYS A O 1
ATOM 693 N N . SER A 1 89 ? 6.930 2.473 -17.544 1.00 88.00 89 SER A N 1
ATOM 694 C CA . SER A 1 89 ? 6.608 2.993 -18.877 1.00 88.00 89 SER A CA 1
ATOM 695 C C . SER A 1 89 ? 7.683 3.947 -19.396 1.00 88.00 89 SER A C 1
ATOM 697 O O . SER A 1 89 ? 8.018 3.895 -20.574 1.00 88.00 89 SER A O 1
ATOM 699 N N . LYS A 1 90 ? 8.258 4.790 -18.526 1.00 83.75 90 LYS A N 1
ATOM 700 C CA . LYS A 1 90 ? 9.379 5.674 -18.883 1.00 83.75 90 LYS A CA 1
ATOM 701 C C . LYS A 1 90 ? 10.638 4.887 -19.228 1.00 83.75 90 LYS A C 1
ATOM 703 O O . LYS A 1 90 ? 11.283 5.191 -20.223 1.00 83.75 90 LYS A O 1
ATOM 708 N N . LEU A 1 91 ? 10.961 3.871 -18.432 1.00 81.94 91 LEU A N 1
ATOM 709 C CA . LEU A 1 91 ? 12.094 2.985 -18.678 1.00 81.94 91 LEU A CA 1
ATOM 710 C C . LEU A 1 91 ? 11.960 2.258 -20.020 1.00 81.94 91 LEU A C 1
ATOM 712 O O . LEU A 1 91 ? 12.946 2.167 -20.744 1.00 81.94 91 LEU A O 1
ATOM 716 N N . ILE A 1 92 ? 10.766 1.767 -20.364 1.00 84.69 92 ILE A N 1
ATOM 717 C CA . ILE A 1 92 ? 10.493 1.086 -21.640 1.00 84.69 92 ILE A CA 1
ATOM 718 C C . ILE A 1 92 ? 10.535 2.071 -22.816 1.00 84.69 92 ILE A C 1
ATOM 720 O O . ILE A 1 92 ? 11.163 1.781 -23.829 1.00 84.69 92 ILE A O 1
ATOM 724 N N . ALA A 1 93 ? 9.904 3.242 -22.680 1.00 77.56 93 ALA A N 1
ATOM 725 C CA . ALA A 1 93 ? 9.813 4.244 -23.748 1.00 77.56 93 ALA A CA 1
ATOM 726 C C . ALA A 1 93 ? 11.174 4.804 -24.182 1.00 77.56 93 ALA A C 1
ATOM 728 O O . ALA A 1 93 ? 11.316 5.270 -25.307 1.00 77.56 93 ALA A O 1
ATOM 729 N N . VAL A 1 94 ? 12.173 4.758 -23.300 1.00 75.56 94 VAL A N 1
ATOM 730 C CA . VAL A 1 94 ? 13.544 5.188 -23.604 1.00 75.56 94 VAL A CA 1
ATOM 731 C C . VAL A 1 94 ? 14.304 4.147 -24.444 1.00 75.56 94 VAL A C 1
ATOM 733 O O . VAL A 1 94 ? 15.449 4.404 -24.797 1.00 75.56 94 VAL A O 1
ATOM 736 N N . GLU A 1 95 ? 13.680 3.009 -24.798 1.00 64.38 95 GLU A N 1
ATOM 737 C CA . GLU A 1 95 ? 14.237 1.932 -25.640 1.00 64.38 95 GLU A CA 1
ATOM 738 C C . GLU A 1 95 ? 15.730 1.731 -25.373 1.00 64.38 95 GLU A C 1
ATOM 740 O O . GLU A 1 95 ? 16.603 1.985 -26.210 1.00 64.38 95 GLU A O 1
ATOM 745 N N . TRP A 1 96 ? 16.052 1.342 -24.13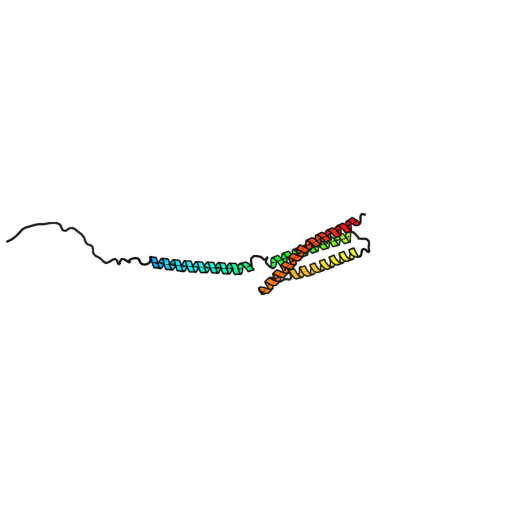8 1.00 61.22 96 TRP A N 1
ATOM 746 C CA . TRP A 1 96 ? 17.447 1.237 -23.754 1.00 61.22 96 TRP A CA 1
ATOM 747 C C . TRP A 1 96 ? 18.093 0.117 -24.571 1.00 61.22 96 TRP A C 1
ATOM 749 O O . TRP A 1 96 ? 17.752 -1.059 -24.420 1.00 61.22 96 TRP A O 1
ATOM 759 N N . ARG A 1 97 ? 18.986 0.510 -25.492 1.00 56.56 97 ARG A N 1
ATOM 760 C CA . ARG A 1 97 ? 19.640 -0.404 -26.431 1.00 56.56 97 ARG A CA 1
ATOM 761 C C . ARG A 1 97 ? 20.188 -1.604 -25.670 1.00 56.56 97 ARG A C 1
ATOM 763 O O . ARG A 1 97 ? 20.975 -1.468 -24.736 1.00 56.56 97 ARG A O 1
ATOM 770 N N . ALA A 1 98 ? 19.671 -2.749 -26.091 1.00 51.78 98 ALA A N 1
ATOM 771 C CA . ALA A 1 98 ? 19.770 -4.068 -25.510 1.00 51.78 98 ALA A CA 1
ATOM 772 C C . ALA A 1 98 ? 21.078 -4.348 -24.742 1.00 51.78 98 ALA A C 1
ATOM 774 O O . ALA A 1 98 ? 22.165 -4.067 -25.244 1.00 51.78 98 ALA A O 1
ATOM 775 N N . HIS A 1 99 ? 20.940 -5.053 -23.611 1.00 53.66 99 HIS A N 1
ATOM 776 C CA . HIS A 1 99 ? 21.977 -5.784 -22.852 1.00 53.66 99 HIS A CA 1
ATOM 777 C C . HIS A 1 99 ? 22.540 -5.136 -21.578 1.00 53.66 99 HIS A C 1
ATOM 779 O O . HIS A 1 99 ? 23.466 -5.691 -20.982 1.00 53.66 99 HIS A O 1
ATOM 785 N N . ASN A 1 100 ? 21.967 -4.045 -21.057 1.00 68.25 100 ASN A N 1
ATOM 786 C CA . ASN A 1 100 ? 22.310 -3.657 -19.687 1.00 68.25 100 ASN A CA 1
ATOM 787 C C . ASN A 1 100 ? 21.558 -4.547 -18.683 1.00 68.25 100 ASN A C 1
ATOM 789 O O . ASN A 1 100 ? 20.406 -4.287 -18.348 1.00 68.25 100 ASN A O 1
ATOM 793 N N . ARG A 1 101 ? 22.220 -5.593 -18.171 1.00 74.25 101 ARG A N 1
ATOM 794 C CA . ARG A 1 101 ? 21.652 -6.520 -17.172 1.00 74.25 101 ARG A CA 1
ATOM 795 C C . ARG A 1 101 ? 21.036 -5.792 -15.970 1.00 74.25 101 ARG A C 1
ATOM 797 O O . ARG A 1 101 ? 20.026 -6.240 -15.449 1.00 74.25 101 ARG A O 1
ATOM 804 N N . ARG A 1 102 ? 21.597 -4.642 -15.569 1.00 74.06 102 ARG A N 1
ATOM 805 C CA . ARG A 1 102 ? 21.069 -3.825 -14.459 1.00 74.06 102 ARG A CA 1
ATOM 806 C C . ARG A 1 102 ? 19.705 -3.209 -14.769 1.00 74.06 102 ARG A C 1
ATOM 808 O O . ARG A 1 102 ? 18.899 -3.059 -13.863 1.00 74.06 102 ARG A O 1
ATOM 815 N N . TYR A 1 103 ? 19.452 -2.860 -16.028 1.00 77.56 103 TYR A N 1
ATOM 816 C CA . TYR A 1 103 ? 18.158 -2.340 -16.465 1.00 77.56 103 TYR A CA 1
ATOM 817 C C . TYR A 1 103 ? 17.082 -3.419 -16.429 1.00 77.56 103 TYR A C 1
ATOM 819 O O . TYR A 1 103 ? 16.003 -3.184 -15.899 1.00 77.56 103 TYR A O 1
ATOM 827 N N . GLN A 1 104 ? 17.400 -4.605 -16.949 1.00 80.25 104 GLN A N 1
ATOM 828 C CA . GLN A 1 104 ? 16.464 -5.723 -16.939 1.00 80.25 104 GLN A CA 1
ATOM 829 C C . GLN A 1 104 ? 16.117 -6.129 -15.505 1.00 80.25 104 GLN A C 1
ATOM 831 O O . GLN A 1 104 ? 14.945 -6.210 -15.175 1.00 80.25 104 GLN A O 1
ATOM 836 N N . THR A 1 105 ? 17.115 -6.229 -14.619 1.00 82.69 105 THR A N 1
ATOM 837 C CA . THR A 1 105 ? 16.867 -6.468 -13.190 1.00 82.69 105 THR A CA 1
ATOM 838 C C . THR A 1 105 ? 15.973 -5.398 -12.561 1.00 82.69 105 THR A C 1
ATOM 840 O O . THR A 1 105 ? 15.119 -5.734 -11.752 1.00 82.69 105 THR A O 1
ATOM 843 N N . LEU A 1 106 ? 16.133 -4.121 -12.926 1.00 82.81 106 LEU A N 1
ATOM 844 C CA . LEU A 1 106 ? 15.277 -3.053 -12.407 1.00 82.81 106 LEU A CA 1
ATOM 845 C C . LEU A 1 106 ? 13.829 -3.177 -12.906 1.00 82.81 106 LEU A C 1
ATOM 847 O O . LEU A 1 106 ? 12.905 -2.964 -12.128 1.00 82.81 106 LEU A O 1
ATOM 851 N N . LEU A 1 107 ? 13.624 -3.513 -14.182 1.00 86.94 107 LEU A N 1
ATOM 852 C CA . LEU A 1 107 ? 12.286 -3.770 -14.720 1.00 86.94 107 LEU A CA 1
ATOM 853 C C . LEU A 1 107 ? 11.632 -4.976 -14.043 1.00 86.94 107 LEU A C 1
ATOM 855 O O . LEU A 1 107 ? 10.487 -4.863 -13.621 1.00 86.94 107 LEU A O 1
ATOM 859 N N . ASP A 1 108 ? 12.371 -6.075 -13.880 1.00 89.25 108 ASP A N 1
ATOM 860 C CA . ASP A 1 108 ? 11.878 -7.284 -13.215 1.00 89.25 108 ASP A CA 1
ATOM 861 C C . ASP A 1 108 ? 11.474 -6.984 -11.759 1.00 89.25 108 ASP A C 1
ATOM 863 O O . ASP A 1 108 ? 10.411 -7.400 -11.310 1.00 89.25 108 ASP A O 1
ATOM 867 N N . GLN A 1 109 ? 12.274 -6.188 -11.036 1.00 88.94 109 GLN A N 1
ATOM 868 C CA . GLN A 1 109 ? 11.956 -5.748 -9.670 1.00 88.94 109 GLN A CA 1
ATOM 869 C C . GLN A 1 109 ? 10.712 -4.857 -9.604 1.00 88.94 109 GLN A C 1
ATOM 871 O O . GLN A 1 109 ? 9.927 -4.953 -8.659 1.00 88.94 109 GLN A O 1
ATOM 876 N N . ILE A 1 110 ? 10.537 -3.961 -10.581 1.00 90.38 110 ILE A N 1
ATOM 877 C CA . ILE A 1 110 ? 9.339 -3.122 -10.665 1.00 90.38 110 ILE A CA 1
ATOM 878 C C . ILE A 1 110 ? 8.108 -3.994 -10.934 1.00 90.38 110 ILE A C 1
ATOM 880 O O . ILE A 1 110 ? 7.076 -3.775 -10.302 1.00 90.38 110 ILE A O 1
ATOM 884 N N . ASP A 1 111 ? 8.223 -4.988 -11.812 1.00 93.38 111 ASP A N 1
ATOM 885 C CA . ASP A 1 111 ? 7.129 -5.900 -12.154 1.00 93.38 111 ASP A CA 1
ATOM 886 C C . ASP A 1 111 ? 6.722 -6.768 -10.971 1.00 93.38 111 ASP A C 1
ATOM 888 O O . ASP A 1 111 ? 5.553 -6.763 -10.595 1.00 93.38 111 ASP A O 1
ATOM 892 N N . GLU A 1 112 ? 7.686 -7.395 -10.299 1.00 93.88 112 GLU A N 1
ATOM 893 C CA . GLU A 1 112 ? 7.435 -8.174 -9.085 1.00 93.88 112 GLU A CA 1
ATOM 894 C C . GLU A 1 112 ? 6.720 -7.334 -8.015 1.00 93.88 112 GLU A C 1
ATOM 896 O O . GLU A 1 112 ? 5.779 -7.791 -7.360 1.00 93.88 112 GLU A O 1
ATOM 901 N N . LYS A 1 113 ? 7.123 -6.067 -7.851 1.00 92.38 113 LYS A N 1
ATOM 902 C CA . LYS A 1 113 ? 6.502 -5.182 -6.864 1.00 92.38 113 LYS A CA 1
ATOM 903 C C . LYS A 1 113 ? 5.098 -4.732 -7.276 1.00 92.38 113 LYS A C 1
ATOM 905 O O . LYS A 1 113 ? 4.246 -4.562 -6.404 1.00 92.38 113 LYS A O 1
ATOM 910 N N . ILE A 1 114 ? 4.838 -4.541 -8.569 1.00 93.75 114 ILE A N 1
ATOM 911 C CA . ILE A 1 114 ? 3.492 -4.247 -9.084 1.00 93.75 114 ILE A CA 1
ATOM 912 C C . ILE A 1 114 ? 2.569 -5.448 -8.869 1.00 93.75 114 ILE A C 1
ATOM 914 O O . ILE A 1 114 ? 1.470 -5.257 -8.350 1.00 93.75 114 ILE A O 1
ATOM 918 N N . ASP A 1 115 ? 3.030 -6.660 -9.175 1.00 94.88 115 ASP A N 1
ATOM 919 C CA . ASP A 1 115 ? 2.266 -7.893 -8.964 1.00 94.88 115 ASP A CA 1
ATOM 920 C C . ASP A 1 115 ? 1.935 -8.088 -7.478 1.00 94.88 115 ASP A C 1
ATOM 922 O O . ASP A 1 115 ? 0.793 -8.379 -7.114 1.00 94.88 115 ASP A O 1
ATOM 926 N N . TYR A 1 116 ? 2.911 -7.839 -6.597 1.00 94.00 116 TYR A N 1
ATOM 927 C CA . TYR A 1 116 ? 2.690 -7.817 -5.151 1.00 94.00 116 TYR A CA 1
ATOM 928 C C . TYR A 1 116 ? 1.583 -6.834 -4.751 1.00 94.00 116 TYR A C 1
ATOM 930 O O . TYR A 1 116 ? 0.715 -7.182 -3.946 1.00 94.00 116 TYR A O 1
ATOM 938 N N . TYR A 1 117 ? 1.595 -5.614 -5.296 1.00 93.94 117 TYR A N 1
ATOM 939 C CA . TYR A 1 117 ? 0.567 -4.623 -4.987 1.00 93.94 117 TYR A CA 1
ATOM 940 C C . TYR A 1 117 ? -0.810 -5.026 -5.500 1.00 93.94 117 TYR A C 1
ATOM 942 O O . TYR A 1 117 ? -1.783 -4.833 -4.777 1.00 93.94 117 TYR A O 1
ATOM 950 N N . ASP A 1 118 ? -0.904 -5.594 -6.699 1.00 92.56 118 ASP A N 1
ATOM 951 C CA . ASP A 1 118 ? -2.181 -6.032 -7.261 1.00 92.56 118 ASP A CA 1
ATOM 952 C C . ASP A 1 118 ? -2.820 -7.123 -6.384 1.00 92.56 118 ASP A C 1
ATOM 954 O O . ASP A 1 118 ? -3.995 -7.009 -6.030 1.00 92.56 118 ASP A O 1
ATOM 958 N N . MET A 1 119 ? -2.031 -8.097 -5.913 1.00 93.69 119 MET A N 1
ATOM 959 C CA . MET A 1 119 ? -2.500 -9.105 -4.951 1.00 93.69 119 MET A CA 1
ATOM 960 C C . MET A 1 119 ? -2.875 -8.485 -3.595 1.00 93.69 119 MET A C 1
ATOM 962 O O . MET A 1 119 ? -3.976 -8.702 -3.089 1.00 93.69 119 MET A O 1
ATOM 966 N N . SER A 1 120 ? -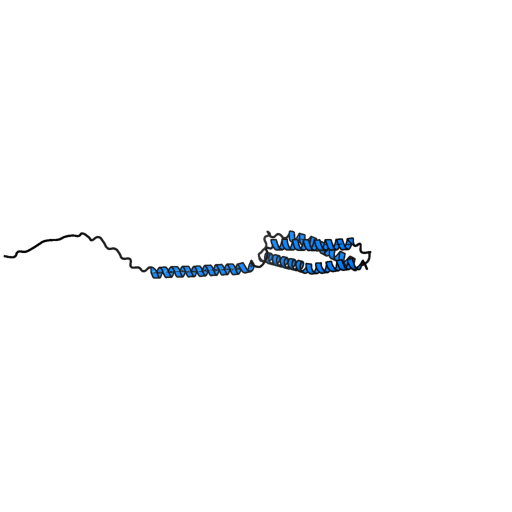1.986 -7.672 -3.018 1.00 92.00 120 SER A N 1
ATOM 967 C CA . SER A 1 120 ? -2.158 -7.121 -1.665 1.00 92.00 120 SER A CA 1
ATOM 968 C C . SER A 1 120 ? -3.349 -6.166 -1.573 1.00 92.00 120 SER A C 1
ATOM 970 O O . SER A 1 120 ? -4.097 -6.184 -0.597 1.00 92.00 120 SER A O 1
ATOM 972 N N . ILE A 1 121 ? -3.568 -5.335 -2.597 1.00 91.88 121 ILE A N 1
ATOM 973 C CA . ILE A 1 121 ? -4.715 -4.422 -2.655 1.00 91.88 121 ILE A CA 1
ATOM 974 C C . ILE A 1 121 ? -6.025 -5.215 -2.648 1.00 91.88 121 ILE A C 1
ATOM 976 O O . ILE A 1 121 ? -6.973 -4.823 -1.961 1.00 91.88 121 ILE A O 1
ATOM 980 N N . ASP A 1 122 ? -6.094 -6.317 -3.392 1.00 90.81 122 ASP A N 1
ATOM 981 C CA . ASP A 1 122 ? -7.293 -7.149 -3.438 1.00 90.81 122 ASP A CA 1
ATOM 982 C C . ASP A 1 122 ? -7.511 -7.916 -2.126 1.00 90.81 122 ASP A C 1
ATOM 984 O O . ASP A 1 122 ? -8.640 -7.959 -1.630 1.00 90.81 122 ASP A O 1
ATOM 988 N N . GLU A 1 123 ? -6.452 -8.409 -1.480 1.00 89.69 123 GLU A N 1
ATOM 989 C CA . GLU A 1 123 ? -6.530 -8.970 -0.124 1.00 89.69 123 GLU A CA 1
ATOM 990 C C . GLU A 1 123 ? -7.079 -7.952 0.884 1.00 89.69 123 GLU A C 1
ATOM 992 O O . GLU A 1 123 ? -8.037 -8.240 1.607 1.00 89.69 123 GLU A O 1
ATOM 997 N N . ILE A 1 124 ? -6.544 -6.727 0.883 1.00 89.69 124 ILE A N 1
ATOM 998 C CA . ILE A 1 124 ? -6.980 -5.654 1.783 1.00 89.69 124 ILE A CA 1
ATOM 999 C C . ILE A 1 124 ? -8.452 -5.319 1.547 1.00 89.69 124 ILE A C 1
ATOM 1001 O O . ILE A 1 124 ? -9.223 -5.221 2.506 1.00 89.69 124 ILE A O 1
ATOM 1005 N N . LYS A 1 125 ? -8.884 -5.187 0.284 1.00 87.44 125 LYS A N 1
ATOM 1006 C CA . LYS A 1 125 ? -10.297 -4.962 -0.075 1.00 87.44 125 LYS A CA 1
ATOM 1007 C C . LYS A 1 125 ? -11.213 -6.072 0.437 1.00 87.44 125 LYS A C 1
ATOM 1009 O O . LYS A 1 125 ? -12.344 -5.768 0.820 1.00 87.44 125 LYS A O 1
ATOM 1014 N N . ASN A 1 126 ? -10.732 -7.308 0.504 1.00 86.94 126 ASN A N 1
ATOM 1015 C CA . ASN A 1 126 ? -11.513 -8.464 0.939 1.00 86.94 126 ASN A CA 1
ATOM 1016 C C . ASN A 1 126 ? -11.582 -8.639 2.467 1.00 86.94 126 ASN A C 1
ATOM 1018 O O . ASN A 1 126 ? -12.375 -9.448 2.946 1.00 86.94 126 ASN A O 1
ATOM 1022 N N . ILE A 1 127 ? -10.841 -7.847 3.255 1.00 84.50 127 ILE A N 1
ATOM 1023 C CA . ILE A 1 127 ? -10.956 -7.852 4.724 1.00 84.50 127 ILE A CA 1
ATOM 1024 C C . ILE A 1 127 ? -12.388 -7.473 5.131 1.00 84.50 127 ILE A C 1
ATOM 1026 O O . ILE A 1 127 ? -12.833 -6.338 4.913 1.00 84.50 127 ILE A O 1
ATOM 1030 N N . ASN A 1 128 ? -13.113 -8.413 5.738 1.00 79.94 128 ASN A N 1
ATOM 1031 C CA . ASN A 1 128 ? -14.503 -8.222 6.134 1.00 79.94 128 ASN A CA 1
ATOM 1032 C C . ASN A 1 128 ? -14.611 -7.592 7.528 1.00 79.94 128 ASN A C 1
ATOM 1034 O O . ASN A 1 128 ? -14.755 -8.294 8.519 1.00 79.94 128 ASN A O 1
ATOM 1038 N N . VAL A 1 129 ? -14.620 -6.262 7.603 1.00 72.25 129 VAL A N 1
ATOM 1039 C CA . VAL A 1 129 ? -14.696 -5.509 8.873 1.00 72.25 129 VAL A CA 1
ATOM 1040 C C . VAL A 1 129 ? -16.000 -5.766 9.658 1.00 72.25 129 VAL A C 1
ATOM 1042 O O . VAL A 1 129 ? -16.042 -5.531 10.861 1.00 72.25 129 VAL A O 1
ATOM 1045 N N . LEU A 1 130 ? -17.052 -6.273 9.000 1.00 69.06 130 LEU A N 1
ATOM 1046 C CA . LEU A 1 130 ? -18.336 -6.641 9.618 1.00 69.06 130 LEU A CA 1
ATOM 1047 C C . LEU A 1 130 ? -18.383 -8.105 10.088 1.00 69.06 130 LEU A C 1
ATOM 1049 O O . LEU A 1 130 ? -19.412 -8.555 10.592 1.00 69.06 130 LEU A O 1
ATOM 1053 N N . GLY A 1 131 ? -17.299 -8.860 9.895 1.00 68.00 131 GLY A N 1
ATOM 1054 C CA . GLY A 1 131 ? -17.166 -10.220 10.398 1.00 68.00 131 GLY A CA 1
ATOM 1055 C C . GLY A 1 131 ? -17.206 -10.273 11.925 1.00 68.00 131 GLY A C 1
ATOM 1056 O O . GLY A 1 131 ? -16.893 -9.301 12.614 1.00 68.00 131 GLY A O 1
ATOM 1057 N N . SER A 1 132 ? -17.587 -11.429 12.464 1.00 68.38 132 SER A N 1
ATOM 1058 C CA . SER A 1 132 ? -17.574 -11.693 13.902 1.00 68.38 132 SER A CA 1
ATOM 1059 C C . SER A 1 132 ? -16.139 -11.906 14.397 1.00 68.38 132 SER A C 1
ATOM 1061 O O . SER A 1 132 ? -15.745 -13.036 14.673 1.00 68.38 132 SER A O 1
ATOM 1063 N N . TYR A 1 133 ? -15.356 -10.829 14.465 1.00 77.06 133 TYR A N 1
ATOM 1064 C CA . TYR A 1 133 ? -14.036 -10.839 15.090 1.00 77.06 133 TYR A CA 1
ATOM 1065 C C . TYR A 1 133 ? -14.155 -10.722 16.603 1.00 77.06 133 TYR A C 1
ATOM 1067 O O . TYR A 1 133 ? -14.969 -9.953 17.127 1.00 77.06 133 TYR A O 1
ATOM 1075 N N . THR A 1 134 ? -13.291 -11.437 17.314 1.00 83.56 134 THR A N 1
ATOM 1076 C CA . THR A 1 134 ? -13.076 -11.170 18.735 1.00 83.56 134 THR A CA 1
ATOM 1077 C C . THR A 1 134 ? -12.370 -9.816 18.921 1.00 83.56 134 THR A C 1
ATOM 1079 O O . THR A 1 134 ? -11.704 -9.318 18.006 1.00 83.56 134 THR A O 1
ATOM 1082 N N . PRO A 1 135 ? -12.475 -9.184 20.103 1.00 81.56 135 PRO A N 1
ATOM 1083 C CA . PRO A 1 135 ? -11.758 -7.939 20.382 1.00 81.56 135 PRO A CA 1
ATOM 1084 C C . PRO A 1 135 ? -10.236 -8.051 20.185 1.00 81.56 135 PRO A C 1
ATOM 1086 O O . PRO A 1 135 ? -9.606 -7.107 19.707 1.00 81.56 135 PRO A O 1
ATOM 1089 N N . GLU A 1 136 ? -9.650 -9.205 20.512 1.00 82.88 136 GLU A N 1
ATOM 1090 C CA . GLU A 1 136 ? -8.216 -9.471 20.346 1.00 82.88 136 GLU A CA 1
ATOM 1091 C C . GLU A 1 136 ? -7.824 -9.591 18.869 1.00 82.88 136 GLU A C 1
ATOM 1093 O O . GLU A 1 136 ? -6.853 -8.966 18.439 1.00 82.88 136 GLU A O 1
ATOM 1098 N N . GLU A 1 137 ? -8.616 -10.306 18.066 1.00 84.56 137 GLU A N 1
ATOM 1099 C CA . GLU A 1 137 ? -8.417 -10.403 16.614 1.00 84.56 137 GLU A CA 1
ATOM 1100 C C . GLU A 1 137 ? -8.531 -9.035 15.939 1.00 84.56 137 GLU A C 1
ATOM 1102 O O . GLU A 1 137 ? -7.704 -8.681 15.100 1.00 84.56 137 GLU A O 1
ATOM 1107 N N . MET A 1 138 ? -9.512 -8.225 16.345 1.00 82.31 138 MET A N 1
ATOM 1108 C CA . MET A 1 138 ? -9.690 -6.877 15.809 1.00 82.31 138 MET A CA 1
ATOM 1109 C C . MET A 1 138 ? -8.501 -5.969 16.162 1.00 82.31 138 MET A C 1
ATOM 1111 O O . MET A 1 138 ? -8.086 -5.141 15.347 1.00 82.31 138 MET A O 1
ATOM 1115 N N . LYS A 1 139 ? -7.921 -6.128 17.359 1.00 84.81 139 LYS A N 1
ATOM 1116 C CA . LYS A 1 139 ? -6.714 -5.404 17.783 1.00 84.81 139 LYS A CA 1
ATOM 1117 C C . LYS A 1 139 ? -5.486 -5.838 16.980 1.00 84.81 139 LYS A C 1
ATOM 1119 O O . LYS A 1 139 ? -4.741 -4.976 16.515 1.00 84.81 139 LYS A O 1
ATOM 1124 N N . ALA A 1 140 ? -5.300 -7.142 16.777 1.00 87.25 140 ALA A N 1
ATOM 1125 C CA . ALA A 1 140 ? -4.207 -7.684 15.973 1.00 87.25 140 ALA A CA 1
ATOM 1126 C C . ALA A 1 140 ? -4.301 -7.230 14.507 1.00 87.25 140 ALA A C 1
ATOM 1128 O O . ALA A 1 140 ? -3.321 -6.738 13.949 1.00 87.25 140 ALA A O 1
ATOM 1129 N N . LEU A 1 141 ? -5.496 -7.301 13.913 1.00 87.19 141 LEU A N 1
ATOM 1130 C CA . LEU A 1 141 ? -5.761 -6.822 12.556 1.00 87.19 141 LEU A CA 1
ATOM 1131 C C . LEU A 1 141 ? -5.446 -5.329 12.416 1.00 87.19 141 LEU A C 1
ATOM 1133 O O . LEU A 1 141 ? -4.795 -4.911 11.461 1.00 87.19 141 LEU A O 1
ATOM 1137 N N . ARG A 1 142 ? -5.872 -4.518 13.390 1.00 86.69 142 ARG A N 1
ATOM 1138 C CA . ARG A 1 142 ? -5.585 -3.080 13.404 1.00 86.69 142 ARG A CA 1
ATOM 1139 C C . ARG A 1 142 ? -4.085 -2.800 13.457 1.00 86.69 142 ARG A C 1
ATOM 1141 O O . ARG A 1 142 ? -3.607 -1.950 12.711 1.00 86.69 142 ARG A O 1
ATOM 1148 N N . ALA A 1 143 ? -3.352 -3.509 14.314 1.00 88.00 143 ALA A N 1
ATOM 1149 C CA . ALA A 1 143 ? -1.904 -3.368 14.424 1.00 88.00 143 ALA A CA 1
ATOM 1150 C C . ALA A 1 143 ? -1.199 -3.742 13.110 1.00 88.00 143 ALA A C 1
ATOM 1152 O O . ALA A 1 143 ? -0.355 -2.985 12.640 1.00 88.00 143 ALA A O 1
ATOM 1153 N N . ALA A 1 144 ? -1.601 -4.849 12.479 1.00 89.56 144 ALA A N 1
ATOM 1154 C CA . ALA A 1 144 ? -1.044 -5.286 11.201 1.00 89.56 144 ALA A CA 1
ATOM 1155 C C . ALA A 1 144 ? -1.290 -4.269 10.071 1.00 89.56 144 ALA A C 1
ATOM 1157 O O . ALA A 1 144 ? -0.375 -3.958 9.309 1.00 89.56 144 ALA A O 1
ATOM 1158 N N . LEU A 1 145 ? -2.502 -3.707 9.983 1.00 90.31 145 LEU A N 1
ATOM 1159 C CA . LEU A 1 145 ? -2.831 -2.676 8.992 1.00 90.31 145 LEU A CA 1
ATOM 1160 C C . LEU A 1 145 ? -2.051 -1.378 9.222 1.00 90.31 145 LEU A C 1
ATOM 1162 O O . LEU A 1 145 ? -1.584 -0.773 8.260 1.00 90.31 145 LEU A O 1
ATOM 1166 N N . ASN A 1 146 ? -1.890 -0.963 10.479 1.00 90.31 146 ASN A N 1
ATOM 1167 C CA . ASN A 1 146 ? -1.091 0.211 10.827 1.00 90.31 146 ASN A CA 1
ATOM 1168 C C . ASN A 1 146 ? 0.379 0.035 10.454 1.00 90.31 146 ASN A C 1
ATOM 1170 O O . ASN A 1 146 ? 0.965 0.933 9.854 1.00 90.31 146 ASN A O 1
ATOM 1174 N N . GLU A 1 147 ? 0.964 -1.114 10.786 1.00 91.19 147 GLU A N 1
ATOM 1175 C CA . GLU A 1 147 ? 2.359 -1.397 10.455 1.00 91.19 147 GLU A CA 1
AT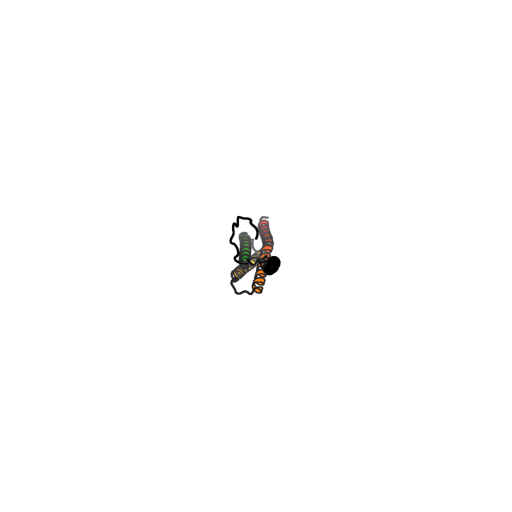OM 1176 C C . GLU A 1 147 ? 2.560 -1.459 8.937 1.00 91.19 147 GLU A C 1
ATOM 1178 O O . GLU A 1 147 ? 3.490 -0.857 8.403 1.00 91.19 147 GLU A O 1
ATOM 1183 N N . SER A 1 148 ? 1.620 -2.083 8.222 1.00 91.56 148 SER A N 1
ATOM 1184 C CA . SER A 1 148 ? 1.629 -2.107 6.757 1.00 91.56 148 SER A CA 1
ATOM 1185 C C . SER A 1 148 ? 1.557 -0.691 6.181 1.00 91.56 148 SER A C 1
ATOM 1187 O O . SER A 1 148 ? 2.358 -0.334 5.321 1.00 91.56 148 SER A O 1
ATOM 1189 N N . LEU A 1 149 ? 0.661 0.161 6.691 1.00 91.25 149 LEU A N 1
ATOM 1190 C CA . LEU A 1 149 ? 0.533 1.549 6.235 1.00 91.25 149 LEU A CA 1
ATOM 1191 C C . LEU A 1 149 ? 1.800 2.352 6.494 1.00 91.25 149 LEU A C 1
ATOM 1193 O O . LEU A 1 149 ? 2.239 3.103 5.626 1.00 91.25 149 LEU A O 1
ATOM 1197 N N . ARG A 1 150 ? 2.403 2.174 7.667 1.00 90.88 150 ARG A N 1
ATOM 1198 C CA . ARG A 1 150 ? 3.673 2.803 8.001 1.00 90.88 150 ARG A CA 1
ATOM 1199 C C . ARG A 1 150 ? 4.775 2.371 7.033 1.00 90.88 150 ARG A C 1
ATOM 1201 O O . ARG A 1 150 ? 5.463 3.237 6.501 1.00 90.88 150 ARG A O 1
ATOM 1208 N N . SER A 1 151 ? 4.892 1.075 6.748 1.00 90.38 151 SER A N 1
ATOM 1209 C CA . SER A 1 151 ? 5.884 0.566 5.795 1.00 90.38 151 SER A CA 1
ATOM 1210 C C . SER A 1 151 ? 5.690 1.136 4.383 1.00 90.38 151 SER A C 1
ATOM 1212 O O . SER A 1 151 ? 6.662 1.470 3.713 1.00 90.38 151 SER A O 1
ATOM 1214 N N . GLU A 1 152 ? 4.442 1.348 3.951 1.00 92.31 152 GLU A N 1
ATOM 1215 C CA . GLU A 1 152 ? 4.126 1.954 2.652 1.00 92.31 152 GLU A CA 1
ATOM 1216 C C . GLU A 1 152 ? 4.432 3.454 2.588 1.00 92.31 152 GLU A C 1
ATOM 1218 O O . GLU A 1 152 ? 4.704 3.980 1.507 1.00 92.31 152 GLU A O 1
ATOM 1223 N N . VAL A 1 153 ? 4.387 4.148 3.727 1.00 90.19 153 VAL A N 1
ATOM 1224 C CA . VAL A 1 153 ? 4.851 5.536 3.842 1.00 90.19 153 VAL A CA 1
ATOM 1225 C C . VAL A 1 153 ? 6.376 5.586 3.787 1.00 90.19 153 VAL A C 1
ATOM 1227 O O . VAL A 1 153 ? 6.917 6.361 3.007 1.00 90.19 153 VAL A O 1
ATOM 1230 N N . GLU A 1 154 ? 7.073 4.733 4.539 1.00 90.19 154 GLU A N 1
ATOM 1231 C CA . GLU A 1 154 ? 8.543 4.654 4.510 1.00 90.19 154 GLU A CA 1
ATOM 1232 C C . GLU A 1 154 ? 9.062 4.252 3.114 1.00 90.19 154 GLU A C 1
ATOM 1234 O O . GLU A 1 154 ? 10.074 4.765 2.635 1.00 90.19 154 GLU A O 1
ATOM 1239 N N . TYR A 1 155 ? 8.326 3.397 2.398 1.00 88.44 155 TYR A N 1
ATOM 1240 C CA . TYR A 1 155 ? 8.653 3.016 1.026 1.00 88.44 155 TYR A CA 1
ATOM 1241 C C . TYR A 1 155 ? 8.554 4.179 0.024 1.00 88.44 155 TYR A C 1
ATOM 1243 O O . TYR A 1 155 ? 9.180 4.120 -1.035 1.00 88.44 155 TYR A O 1
ATOM 1251 N N . GLU A 1 156 ? 7.834 5.266 0.322 1.00 88.44 156 GLU A N 1
ATOM 1252 C CA . GLU A 1 156 ? 7.790 6.421 -0.584 1.00 88.44 156 GLU A CA 1
ATOM 1253 C C . GLU A 1 156 ? 9.141 7.102 -0.752 1.00 88.44 156 GLU A C 1
ATOM 1255 O O . GLU A 1 156 ? 9.453 7.559 -1.855 1.00 88.44 156 GLU A O 1
ATOM 1260 N N . ASP A 1 157 ? 9.940 7.152 0.310 1.00 86.62 157 ASP A N 1
ATOM 1261 C CA . ASP A 1 157 ? 11.288 7.708 0.249 1.00 86.62 157 ASP A CA 1
ATOM 1262 C C . ASP A 1 157 ? 12.164 6.856 -0.669 1.00 86.62 157 ASP A C 1
ATOM 1264 O O . ASP A 1 157 ? 12.850 7.380 -1.549 1.00 86.62 157 ASP A O 1
ATOM 1268 N N . ILE A 1 158 ? 12.026 5.533 -0.572 1.00 86.69 158 ILE A N 1
ATOM 1269 C CA . ILE A 1 158 ? 12.678 4.589 -1.480 1.00 86.69 158 ILE A CA 1
ATOM 1270 C C . ILE A 1 158 ? 12.189 4.825 -2.917 1.00 86.69 158 ILE A C 1
ATOM 1272 O O . ILE A 1 158 ? 13.001 4.965 -3.828 1.00 86.69 158 ILE A O 1
ATOM 1276 N N . LEU A 1 159 ? 10.882 4.957 -3.154 1.00 86.75 159 LEU A N 1
ATOM 1277 C CA . LEU A 1 159 ? 10.352 5.266 -4.488 1.00 86.75 159 LEU A CA 1
ATOM 1278 C C . LEU A 1 159 ? 10.899 6.584 -5.048 1.00 86.75 159 LEU A C 1
ATOM 1280 O O . LEU A 1 159 ? 11.153 6.674 -6.251 1.00 86.75 159 LEU A O 1
ATOM 1284 N N . ASN A 1 160 ? 11.106 7.598 -4.207 1.00 88.25 160 ASN A N 1
ATOM 1285 C CA . ASN A 1 160 ? 11.725 8.857 -4.619 1.00 88.25 160 ASN A CA 1
ATOM 1286 C C . ASN A 1 160 ? 13.174 8.636 -5.084 1.00 88.25 160 ASN A C 1
ATOM 1288 O O . ASN A 1 160 ? 13.569 9.146 -6.137 1.00 88.25 160 ASN A O 1
ATOM 1292 N N . GLU A 1 161 ? 13.954 7.834 -4.35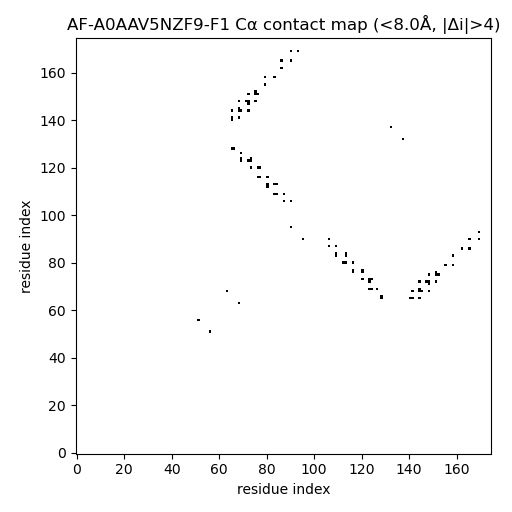7 1.00 85.00 161 GLU A N 1
ATOM 1293 C CA . GLU A 1 161 ? 15.317 7.465 -4.752 1.00 85.00 161 GLU A CA 1
ATOM 1294 C C . GLU A 1 161 ? 15.347 6.668 -6.061 1.00 85.00 161 GLU A C 1
ATOM 1296 O O . GLU A 1 161 ? 16.133 6.978 -6.963 1.00 85.00 161 GLU A O 1
ATOM 1301 N N . TYR A 1 162 ? 14.453 5.688 -6.206 1.00 81.38 162 TYR A N 1
ATOM 1302 C CA . TYR A 1 162 ? 14.310 4.900 -7.430 1.00 81.38 162 TYR A CA 1
ATOM 1303 C C . TYR A 1 162 ? 13.946 5.785 -8.621 1.00 81.38 162 TYR A C 1
ATOM 1305 O O . TYR A 1 162 ? 14.548 5.665 -9.687 1.00 81.38 162 TYR A O 1
ATOM 1313 N N . GLN A 1 163 ? 13.030 6.737 -8.442 1.00 84.25 163 GLN A N 1
ATOM 1314 C CA . GLN A 1 163 ? 12.671 7.695 -9.484 1.00 84.25 163 GLN A CA 1
ATOM 1315 C C . GLN A 1 163 ? 13.880 8.528 -9.928 1.00 84.25 163 GLN A C 1
ATOM 1317 O O . GLN A 1 163 ? 14.084 8.739 -11.124 1.00 84.25 163 GLN A O 1
ATOM 1322 N N . MET A 1 164 ? 14.708 8.974 -8.981 1.00 84.25 164 MET A N 1
ATOM 1323 C CA . MET A 1 164 ? 15.945 9.694 -9.286 1.00 84.25 164 MET A CA 1
ATOM 1324 C C . MET A 1 164 ? 16.968 8.812 -10.002 1.00 84.25 164 MET A C 1
ATOM 1326 O O . MET A 1 164 ? 17.658 9.289 -10.903 1.00 84.25 164 MET A O 1
ATOM 1330 N N . LEU A 1 165 ? 17.072 7.535 -9.634 1.00 79.12 165 LEU A N 1
ATOM 1331 C CA . LEU A 1 165 ? 17.928 6.571 -10.318 1.00 79.12 165 LEU A CA 1
ATOM 1332 C C . LEU A 1 165 ? 17.468 6.358 -11.763 1.00 79.12 165 LEU A C 1
ATOM 1334 O O . LEU A 1 165 ? 18.289 6.453 -12.671 1.00 79.12 165 LEU A O 1
ATOM 1338 N N . VAL A 1 166 ? 16.165 6.181 -11.990 1.00 78.00 166 VAL A N 1
ATOM 1339 C CA . VAL A 1 166 ? 15.573 6.104 -13.333 1.00 78.00 166 VAL A CA 1
ATOM 1340 C C . VAL A 1 166 ? 15.908 7.358 -14.143 1.00 78.00 166 VAL A C 1
ATOM 1342 O O . VAL A 1 166 ? 16.425 7.243 -15.249 1.00 78.00 166 VAL A O 1
ATOM 1345 N N . LEU A 1 167 ? 15.715 8.556 -13.582 1.00 80.88 167 LEU A N 1
ATOM 1346 C CA . LEU A 1 167 ? 16.055 9.814 -14.259 1.00 80.88 167 LEU A CA 1
ATOM 1347 C C . LEU A 1 167 ? 17.550 9.926 -14.592 1.00 80.88 167 LEU A C 1
ATOM 1349 O O . LEU A 1 167 ? 17.897 10.344 -15.692 1.00 80.88 167 LEU A O 1
ATOM 1353 N N . LYS A 1 168 ? 18.448 9.535 -13.679 1.00 77.50 168 LYS A N 1
ATOM 1354 C CA . LYS A 1 168 ? 19.900 9.515 -13.939 1.00 77.50 168 LYS A CA 1
ATOM 1355 C C . LYS A 1 168 ? 20.259 8.554 -15.065 1.00 77.50 168 LYS A C 1
ATOM 1357 O O . LYS A 1 168 ? 21.099 8.884 -15.896 1.00 77.50 168 LYS A O 1
ATOM 1362 N N . LEU A 1 169 ? 19.641 7.374 -15.080 1.00 73.38 169 LEU A N 1
ATOM 1363 C CA . LEU A 1 169 ? 19.844 6.393 -16.141 1.00 73.38 169 LEU A CA 1
ATOM 1364 C C . LEU A 1 169 ? 19.355 6.926 -17.486 1.00 73.38 169 LEU A C 1
ATOM 1366 O O . LEU A 1 169 ? 20.040 6.714 -18.474 1.00 73.38 169 LEU A O 1
ATOM 1370 N N . MET A 1 170 ? 18.247 7.672 -17.511 1.00 73.00 170 MET A N 1
ATOM 1371 C CA . MET A 1 170 ? 17.764 8.348 -18.717 1.00 73.00 170 MET A CA 1
ATOM 1372 C C . MET A 1 170 ? 18.706 9.476 -19.179 1.00 73.00 170 MET A C 1
ATOM 1374 O O . MET A 1 170 ? 18.993 9.571 -20.362 1.00 73.00 170 MET A O 1
ATOM 1378 N N . LEU A 1 171 ? 19.212 10.320 -18.271 1.00 72.38 171 LEU A N 1
ATOM 1379 C CA . LEU A 1 171 ? 20.042 11.490 -18.616 1.00 72.38 171 LEU A CA 1
ATOM 1380 C C . LEU A 1 171 ? 21.485 11.142 -19.004 1.00 72.38 171 LEU A C 1
ATOM 1382 O O . LEU A 1 171 ? 22.089 11.832 -19.819 1.00 72.38 171 LEU A O 1
ATOM 1386 N N . ASN A 1 172 ? 22.055 10.078 -18.436 1.00 64.38 172 ASN A N 1
ATOM 1387 C CA . ASN A 1 172 ? 23.396 9.610 -18.804 1.00 64.38 172 ASN A CA 1
ATOM 1388 C C . ASN A 1 172 ? 23.463 9.016 -20.226 1.00 64.38 172 ASN A C 1
ATOM 1390 O O . ASN A 1 172 ? 24.545 8.627 -20.650 1.00 64.38 172 ASN A O 1
ATOM 1394 N N . VAL A 1 173 ? 22.337 8.924 -20.941 1.00 55.78 173 VAL A N 1
ATOM 1395 C CA . VAL A 1 173 ? 22.260 8.452 -22.335 1.00 55.78 173 VAL A CA 1
ATOM 1396 C C . VAL A 1 173 ? 22.589 9.563 -23.341 1.00 55.78 173 VAL A C 1
ATOM 1398 O O . VAL A 1 173 ? 23.035 9.256 -24.442 1.00 55.78 173 VAL A O 1
ATOM 1401 N N . ASP A 1 174 ? 22.436 10.838 -22.966 1.00 49.19 174 ASP A N 1
ATOM 1402 C CA . ASP A 1 174 ? 22.679 11.988 -23.855 1.00 49.19 174 ASP A CA 1
ATOM 1403 C C . ASP A 1 174 ? 24.156 12.456 -23.886 1.0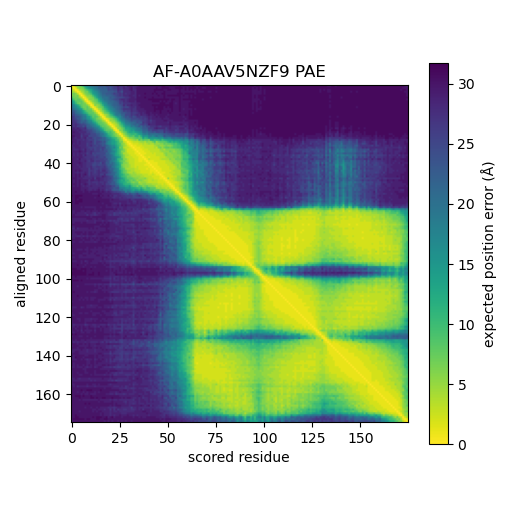0 49.19 174 ASP A C 1
ATOM 1405 O O . ASP A 1 174 ? 24.467 13.496 -24.471 1.00 49.19 174 ASP A O 1
ATOM 1409 N N . ARG A 1 175 ? 25.081 11.717 -23.253 1.00 42.22 175 ARG A N 1
ATOM 1410 C CA . ARG A 1 175 ? 26.538 11.957 -23.281 1.00 42.22 175 ARG A CA 1
ATOM 1411 C C . ARG A 1 175 ? 27.276 10.805 -23.942 1.00 42.22 175 ARG A C 1
ATOM 1413 O O . ARG A 1 175 ? 28.234 11.109 -24.685 1.00 42.22 175 ARG A O 1
#

Radius of gyration: 44.79 Å; Cα contacts (8 Å, |Δi|>4): 52; chains: 1; bounding box: 104×62×134 Å